Protein AF-A0A0W8FZ70-F1 (afdb_monomer_lite)

Structure (mmCIF, N/CA/C/O backbone):
data_AF-A0A0W8FZ70-F1
#
_entry.id   AF-A0A0W8FZ70-F1
#
loop_
_atom_site.group_PDB
_atom_site.id
_atom_site.type_symbol
_atom_site.label_atom_id
_atom_site.label_alt_id
_atom_site.label_comp_id
_atom_site.label_asym_id
_atom_site.label_entity_id
_atom_site.label_seq_id
_atom_site.pdbx_PDB_ins_code
_atom_site.Cartn_x
_atom_site.Cartn_y
_atom_site.Cartn_z
_atom_site.occupancy
_atom_site.B_iso_or_equiv
_atom_site.auth_seq_id
_atom_site.auth_comp_id
_atom_site.auth_asym_id
_atom_site.auth_atom_id
_atom_site.pdbx_PDB_model_num
ATOM 1 N N . MET A 1 1 ? 8.382 -4.939 -7.064 1.00 56.34 1 MET A N 1
ATOM 2 C CA . MET A 1 1 ? 8.765 -4.593 -5.672 1.00 56.34 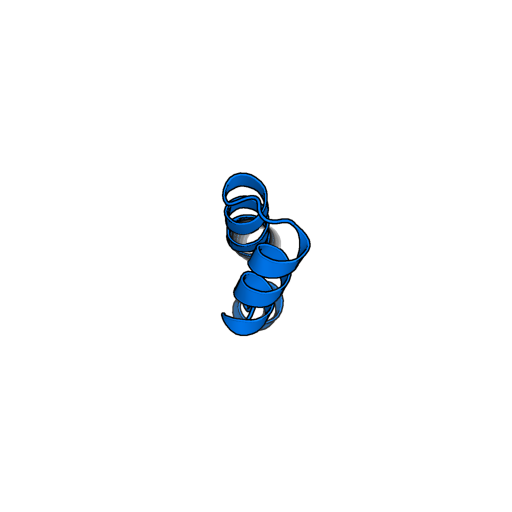1 MET A CA 1
ATOM 3 C C . MET A 1 1 ? 7.966 -3.424 -5.086 1.00 56.34 1 MET A C 1
ATOM 5 O O . MET A 1 1 ? 7.659 -3.485 -3.906 1.00 56.34 1 MET A O 1
ATOM 9 N N . LEU A 1 2 ? 7.557 -2.416 -5.872 1.00 60.62 2 LEU A N 1
ATOM 10 C CA . LE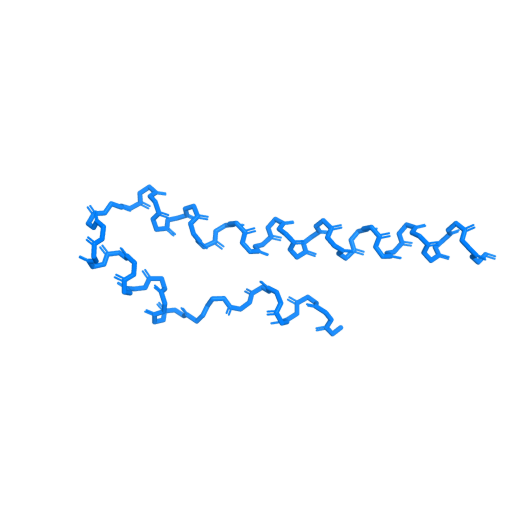U A 1 2 ? 6.716 -1.290 -5.405 1.00 60.62 2 LEU A CA 1
ATOM 11 C C . LEU A 1 2 ? 5.385 -1.705 -4.747 1.00 60.62 2 LEU A C 1
ATOM 13 O O . LEU A 1 2 ? 4.955 -1.083 -3.780 1.00 60.62 2 LEU A O 1
ATOM 17 N N . PHE A 1 3 ? 4.766 -2.784 -5.228 1.00 62.06 3 PHE A N 1
ATOM 18 C CA . PHE A 1 3 ? 3.484 -3.268 -4.714 1.00 62.06 3 PHE A CA 1
ATOM 19 C C . PHE A 1 3 ? 3.534 -3.650 -3.223 1.00 62.06 3 PHE A C 1
ATOM 21 O O . PHE A 1 3 ? 2.653 -3.263 -2.469 1.00 62.06 3 PHE A O 1
ATOM 28 N N . SER A 1 4 ? 4.590 -4.329 -2.761 1.00 58.75 4 SER A N 1
ATOM 29 C CA . SER A 1 4 ? 4.705 -4.771 -1.361 1.00 58.75 4 SER A CA 1
ATOM 30 C C . SER A 1 4 ? 4.916 -3.632 -0.359 1.00 58.75 4 SER A C 1
ATOM 32 O O . SER A 1 4 ? 4.542 -3.785 0.798 1.00 58.75 4 SER A O 1
ATOM 34 N N . LEU A 1 5 ? 5.496 -2.501 -0.781 1.00 63.00 5 LEU A N 1
ATOM 35 C CA . LEU A 1 5 ? 5.677 -1.314 0.069 1.00 63.00 5 LEU A CA 1
ATOM 36 C C . LEU A 1 5 ? 4.364 -0.544 0.265 1.00 63.00 5 LEU A C 1
ATOM 38 O O . LEU A 1 5 ? 4.116 -0.018 1.343 1.00 63.00 5 LEU A O 1
ATOM 42 N N . LEU A 1 6 ? 3.522 -0.493 -0.771 1.00 65.06 6 LEU A N 1
ATOM 43 C CA . LEU A 1 6 ? 2.250 0.238 -0.755 1.00 65.06 6 LEU A CA 1
ATOM 44 C C . LEU A 1 6 ? 1.084 -0.606 -0.221 1.00 65.06 6 LEU A C 1
ATOM 46 O O . LEU A 1 6 ? 0.139 -0.063 0.342 1.00 65.06 6 LEU A O 1
ATOM 50 N N . HIS A 1 7 ? 1.147 -1.928 -0.393 1.00 67.81 7 HIS A N 1
ATOM 51 C CA . HIS A 1 7 ? 0.071 -2.851 -0.037 1.00 67.81 7 HIS A CA 1
ATOM 52 C C . HIS A 1 7 ? 0.129 -3.351 1.406 1.00 67.81 7 HIS A C 1
ATOM 54 O O . HIS A 1 7 ? -0.763 -4.092 1.772 1.00 67.81 7 HIS A O 1
ATOM 60 N N . ASN A 1 8 ? 1.139 -3.048 2.224 1.00 60.91 8 ASN A N 1
ATOM 61 C CA . ASN A 1 8 ? 1.283 -3.719 3.522 1.00 60.91 8 ASN A CA 1
ATOM 62 C C . ASN A 1 8 ? 0.751 -2.878 4.702 1.00 60.91 8 ASN A C 1
ATOM 64 O O . ASN A 1 8 ? 1.559 -2.311 5.440 1.00 60.91 8 ASN A O 1
ATOM 68 N N . PRO A 1 9 ? -0.579 -2.789 4.943 1.00 68.19 9 PRO A N 1
ATOM 69 C CA . PRO A 1 9 ? -1.063 -2.572 6.287 1.00 68.19 9 PRO A CA 1
ATOM 70 C C . PRO A 1 9 ? -0.866 -3.890 7.040 1.00 68.19 9 PRO A C 1
ATOM 72 O O . PRO A 1 9 ? -1.471 -4.916 6.721 1.00 68.19 9 PRO A O 1
ATOM 75 N N . CYS A 1 10 ? -0.007 -3.889 8.053 1.00 71.06 10 CYS A N 1
ATOM 76 C CA . CYS A 1 10 ? 0.081 -5.041 8.932 1.00 71.06 10 CYS A CA 1
ATOM 77 C C . CYS A 1 10 ? -1.264 -5.226 9.656 1.00 71.06 10 CYS A C 1
ATOM 79 O O . CYS A 1 10 ? -1.967 -4.262 9.968 1.00 71.06 10 CYS A O 1
ATOM 81 N N . SER A 1 11 ? -1.644 -6.480 9.919 1.00 70.44 11 SER A N 1
ATOM 82 C CA . SER A 1 11 ? -2.913 -6.824 10.587 1.00 70.44 11 SER A CA 1
ATOM 83 C C . SER A 1 11 ? -3.108 -6.054 11.907 1.00 70.44 11 SER A C 1
ATOM 85 O O . SER A 1 11 ? -4.221 -5.683 12.272 1.00 70.44 11 SER A O 1
ATOM 87 N N . THR A 1 12 ? -2.006 -5.700 12.574 1.00 79.31 12 THR A N 1
ATOM 88 C CA . THR A 1 12 ? -1.982 -4.858 13.774 1.00 79.31 12 THR A CA 1
ATOM 89 C C . THR A 1 12 ? -2.450 -3.420 13.526 1.00 79.31 12 THR A C 1
ATOM 91 O O . THR A 1 12 ? -3.154 -2.875 14.369 1.00 79.31 12 THR A O 1
ATOM 94 N N . THR A 1 13 ? -2.149 -2.808 12.377 1.00 82.44 13 THR A N 1
ATOM 95 C CA . THR A 1 13 ? -2.664 -1.477 12.010 1.00 82.44 13 THR A CA 1
ATOM 96 C C . THR A 1 13 ? -4.176 -1.506 11.812 1.00 82.44 13 THR A C 1
ATOM 98 O O . THR A 1 13 ? -4.884 -0.645 12.331 1.00 82.44 13 THR A O 1
ATOM 101 N N . ILE A 1 14 ? -4.686 -2.526 11.119 1.00 80.06 14 ILE A N 1
ATOM 102 C CA . ILE A 1 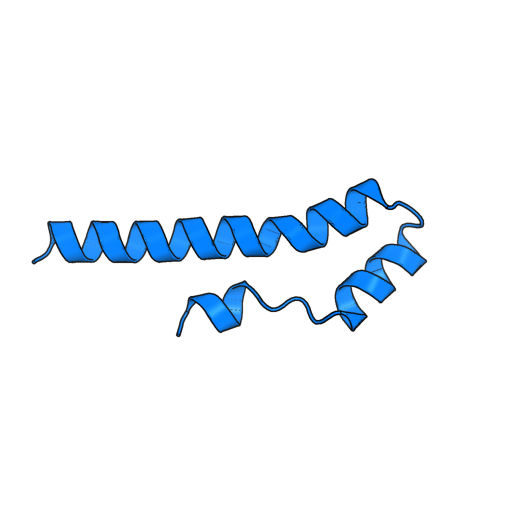14 ? -6.128 -2.711 10.901 1.00 80.06 14 ILE A CA 1
ATOM 103 C C . ILE A 1 14 ? -6.835 -2.941 12.245 1.00 80.06 14 ILE A C 1
ATOM 105 O O . ILE A 1 14 ? -7.886 -2.355 12.504 1.00 80.06 14 ILE A O 1
ATOM 109 N N . TYR A 1 15 ? -6.222 -3.734 13.128 1.00 78.38 15 TYR A N 1
ATOM 110 C CA . TYR A 1 15 ? -6.739 -4.005 14.465 1.00 78.38 15 TYR A CA 1
ATOM 111 C C . TYR A 1 15 ? -6.786 -2.751 15.353 1.00 78.38 15 TYR A C 1
ATOM 113 O O . TYR A 1 15 ? -7.781 -2.529 16.042 1.00 78.38 15 TYR A O 1
ATOM 121 N N . THR A 1 16 ? -5.768 -1.886 15.298 1.00 82.56 16 THR A N 1
ATOM 122 C CA . THR A 1 16 ? -5.774 -0.598 16.012 1.00 82.56 16 THR A CA 1
ATOM 123 C C . THR A 1 16 ? -6.872 0.330 15.494 1.00 82.56 16 THR A C 1
ATOM 125 O O . THR A 1 16 ? -7.637 0.863 16.292 1.00 82.56 16 THR A O 1
ATOM 128 N N . ILE A 1 17 ? -7.017 0.473 14.171 1.00 81.62 17 ILE A N 1
ATOM 129 C CA . ILE A 1 17 ? -8.076 1.302 13.564 1.00 81.62 17 ILE A CA 1
ATOM 130 C C . ILE A 1 17 ? -9.460 0.796 13.977 1.00 81.62 17 ILE A C 1
ATOM 132 O O . ILE A 1 17 ? -10.344 1.589 14.305 1.00 81.62 17 ILE A O 1
ATOM 136 N N . TYR A 1 18 ? -9.646 -0.525 13.996 1.00 79.06 18 TYR A N 1
ATOM 137 C CA . TYR A 1 18 ? -10.884 -1.143 14.451 1.00 79.06 18 TYR A CA 1
ATOM 138 C C . TYR A 1 18 ? -11.203 -0.811 15.913 1.00 79.06 18 TYR A C 1
ATOM 140 O O . TYR A 1 18 ? -12.338 -0.448 16.216 1.00 79.06 18 TYR A O 1
ATOM 148 N N . LYS A 1 19 ? -10.207 -0.878 16.804 1.00 79.88 19 LYS A N 1
ATOM 149 C CA . LYS A 1 19 ? -10.374 -0.546 18.225 1.00 79.88 19 LYS A CA 1
ATOM 150 C C . LYS A 1 19 ? -10.701 0.931 18.460 1.00 79.88 19 LYS A C 1
ATOM 152 O O . LYS A 1 19 ? -11.571 1.222 19.270 1.00 79.88 19 LYS A O 1
ATOM 157 N N . GLU A 1 20 ? -10.018 1.831 17.753 1.00 82.62 20 GLU A N 1
ATOM 158 C CA . GLU A 1 20 ? -10.156 3.288 17.913 1.00 82.62 20 GLU A CA 1
ATOM 159 C C . GLU A 1 20 ? -11.435 3.836 17.270 1.00 82.62 20 GLU A C 1
ATOM 161 O O . GLU A 1 20 ? -12.091 4.717 17.814 1.00 82.62 20 GLU A O 1
ATOM 166 N N . THR A 1 21 ? -11.829 3.304 16.110 1.00 80.81 21 THR A N 1
ATOM 167 C CA . THR A 1 21 ? -13.008 3.802 15.377 1.00 80.81 21 THR A CA 1
ATOM 168 C C . THR A 1 21 ? -14.282 3.027 15.736 1.00 80.81 21 THR A C 1
ATOM 170 O O . THR A 1 21 ? -15.385 3.499 15.467 1.00 80.81 21 THR A O 1
ATOM 173 N N . HIS A 1 22 ? -14.155 1.816 16.300 1.00 76.25 22 HIS A N 1
ATOM 174 C CA . HIS A 1 22 ? -15.257 0.890 16.609 1.00 76.25 22 HIS A CA 1
ATOM 175 C C . HIS A 1 22 ? -16.242 0.700 15.432 1.00 76.25 22 HIS A C 1
ATOM 177 O O . HIS A 1 22 ? -17.446 0.494 15.603 1.00 76.25 22 HIS A O 1
ATOM 183 N N . SER A 1 23 ? -15.738 0.808 14.197 1.00 77.06 23 SER A N 1
ATOM 184 C CA . SER A 1 23 ? -16.546 0.799 12.978 1.00 77.06 23 SER A CA 1
ATOM 185 C C . SER A 1 23 ? -15.931 -0.108 11.921 1.00 77.06 23 SER A C 1
ATOM 187 O O . SER A 1 23 ? -14.975 0.251 11.235 1.00 77.06 23 SER A O 1
ATOM 189 N N . TRP A 1 24 ? -16.548 -1.278 11.738 1.00 74.50 24 TRP A N 1
ATOM 190 C CA . TRP A 1 24 ? -16.156 -2.288 10.747 1.00 74.50 24 TRP A CA 1
ATOM 191 C C . TRP A 1 24 ? -16.115 -1.758 9.308 1.00 74.50 24 TRP A C 1
ATOM 193 O O . TRP A 1 24 ? -15.303 -2.218 8.501 1.00 74.50 24 TRP A O 1
ATOM 203 N N . LYS A 1 25 ? -16.974 -0.782 8.978 1.00 74.12 25 LYS A N 1
ATOM 204 C CA . LYS A 1 25 ? -17.017 -0.165 7.643 1.00 74.12 25 LYS A CA 1
ATOM 205 C C . LYS A 1 25 ? -15.715 0.576 7.342 1.00 74.12 25 LYS A C 1
ATOM 207 O O . LYS A 1 25 ? -15.129 0.374 6.284 1.00 74.12 25 LYS A O 1
ATOM 212 N N . TRP A 1 26 ? -15.240 1.377 8.292 1.00 70.56 26 TRP A N 1
ATOM 213 C CA . TRP A 1 26 ? -14.020 2.165 8.135 1.00 70.56 26 TRP A CA 1
ATOM 214 C C . TRP A 1 26 ? -12.761 1.304 8.196 1.00 70.56 26 TRP A C 1
ATOM 216 O O . TRP A 1 26 ? -11.863 1.495 7.385 1.00 70.56 26 TRP A O 1
ATOM 226 N N . THR A 1 27 ? -12.742 0.276 9.046 1.00 79.38 27 THR A N 1
ATOM 227 C CA . THR A 1 27 ? -11.661 -0.721 9.077 1.00 79.38 27 THR A CA 1
ATOM 228 C C . THR A 1 27 ? -11.503 -1.444 7.738 1.00 79.38 27 THR A C 1
ATOM 230 O O . THR A 1 27 ? -10.387 -1.593 7.242 1.00 79.38 27 THR A O 1
ATOM 233 N N . SER A 1 28 ? -12.617 -1.854 7.124 1.00 74.69 28 SER A N 1
ATOM 234 C CA . SER A 1 28 ? -12.595 -2.522 5.817 1.00 74.69 28 SER A CA 1
ATOM 235 C C . SER A 1 28 ? -12.118 -1.576 4.713 1.00 74.69 28 SER A C 1
ATOM 237 O O . SER A 1 28 ? -11.317 -1.971 3.871 1.00 74.69 28 SER A O 1
ATOM 239 N N . ILE A 1 29 ? -12.536 -0.305 4.748 1.00 80.88 29 ILE A N 1
ATOM 240 C CA . ILE A 1 29 ? -12.053 0.724 3.816 1.00 80.88 29 ILE A CA 1
ATOM 241 C C . ILE A 1 29 ? -10.540 0.929 3.965 1.00 80.88 29 ILE A C 1
ATOM 243 O O . ILE A 1 29 ? -9.839 0.932 2.958 1.00 80.88 29 ILE A O 1
ATOM 247 N N . SER A 1 30 ? -10.013 1.026 5.190 1.00 74.44 30 SER A N 1
ATOM 248 C CA . SER A 1 30 ? -8.572 1.178 5.442 1.00 74.44 30 SER A CA 1
ATOM 249 C C . SER A 1 30 ? -7.740 -0.015 4.968 1.00 74.44 30 SER A C 1
ATOM 251 O O . SER A 1 30 ? -6.587 0.169 4.588 1.00 74.44 30 SER A O 1
ATOM 253 N N . ALA A 1 31 ? -8.311 -1.222 4.957 1.00 76.69 31 ALA A N 1
ATOM 254 C CA . ALA A 1 31 ? -7.663 -2.407 4.401 1.00 76.69 31 ALA A CA 1
ATOM 255 C C . ALA A 1 31 ? -7.704 -2.432 2.864 1.00 76.69 31 ALA A C 1
ATOM 257 O O . ALA A 1 31 ? -6.741 -2.851 2.233 1.00 76.69 31 ALA A O 1
ATOM 258 N N . VAL A 1 32 ? -8.799 -1.966 2.254 1.00 79.44 32 VAL A N 1
ATOM 259 C CA . VAL A 1 32 ? -9.022 -2.006 0.797 1.00 79.44 32 VAL A CA 1
ATOM 260 C C . VAL A 1 32 ? -8.313 -0.864 0.058 1.00 79.44 32 VAL A C 1
ATOM 262 O O . VAL A 1 32 ? -7.822 -1.059 -1.055 1.00 79.44 32 VAL A O 1
ATOM 265 N N . LEU A 1 33 ? -8.203 0.316 0.671 1.00 81.00 33 LEU A N 1
ATOM 266 C CA . LEU A 1 33 ? -7.547 1.496 0.096 1.00 81.00 33 LEU A CA 1
ATOM 267 C C . LEU A 1 33 ? -6.108 1.231 -0.413 1.00 81.00 33 LEU A C 1
ATOM 269 O O . LEU A 1 33 ? -5.827 1.559 -1.570 1.00 81.00 33 LEU A O 1
ATOM 273 N N . PRO A 1 34 ? -5.200 0.606 0.371 1.00 78.19 34 PRO A N 1
ATOM 274 C CA . PRO A 1 34 ? -3.842 0.304 -0.089 1.00 78.19 34 PRO A CA 1
ATOM 275 C C . PRO A 1 34 ? -3.802 -0.737 -1.216 1.00 78.19 34 PRO A C 1
ATOM 277 O O . PRO A 1 34 ? -2.897 -0.706 -2.049 1.00 78.19 34 PRO A O 1
ATOM 280 N N . ILE A 1 35 ? -4.802 -1.623 -1.312 1.00 79.62 35 ILE A N 1
ATOM 281 C CA . ILE A 1 35 ? -4.920 -2.586 -2.420 1.00 79.62 35 ILE A CA 1
ATOM 282 C C . ILE A 1 35 ? -5.207 -1.857 -3.730 1.00 79.62 35 ILE A C 1
ATOM 284 O O . ILE A 1 35 ? -4.538 -2.100 -4.736 1.00 79.62 35 ILE A O 1
ATOM 288 N N . ILE A 1 36 ? -6.174 -0.938 -3.702 1.00 83.88 36 ILE A N 1
ATOM 289 C CA . ILE A 1 36 ? -6.555 -0.134 -4.865 1.00 83.88 36 ILE A CA 1
ATOM 290 C C . ILE A 1 36 ? -5.369 0.727 -5.315 1.00 83.88 36 ILE A C 1
ATOM 292 O O . ILE A 1 36 ? -5.018 0.716 -6.493 1.00 83.88 36 ILE A O 1
ATOM 296 N N . LEU A 1 37 ? -4.699 1.407 -4.380 1.00 83.56 37 LEU A N 1
ATOM 297 C CA . LEU A 1 37 ? -3.500 2.200 -4.667 1.00 83.56 37 LEU A CA 1
ATOM 298 C C . LEU A 1 37 ? -2.376 1.353 -5.278 1.00 83.56 37 LEU A C 1
ATOM 300 O O . LEU A 1 37 ? -1.803 1.739 -6.296 1.00 83.56 37 LEU A O 1
ATOM 304 N N . GLY A 1 38 ? -2.094 0.178 -4.710 1.00 82.31 38 GLY A N 1
ATOM 305 C CA . GLY A 1 38 ? -1.095 -0.745 -5.247 1.00 82.31 38 GLY A CA 1
ATOM 306 C C . GLY A 1 38 ? -1.413 -1.190 -6.677 1.00 82.31 38 GLY A C 1
ATOM 307 O O . GLY A 1 38 ? -0.531 -1.165 -7.537 1.00 82.31 38 GLY A O 1
ATOM 308 N N . LEU A 1 39 ? -2.668 -1.548 -6.965 1.00 83.12 39 LEU A N 1
ATOM 309 C CA . LEU A 1 39 ? -3.097 -1.936 -8.312 1.00 83.12 39 LEU A CA 1
ATOM 310 C C . LEU A 1 39 ? -2.981 -0.782 -9.309 1.00 83.12 39 LEU A C 1
ATOM 312 O O . LEU A 1 39 ? -2.423 -0.977 -10.388 1.00 83.12 39 LEU A O 1
ATOM 316 N N . ILE A 1 40 ? -3.444 0.417 -8.942 1.00 87.62 40 ILE A N 1
ATOM 317 C CA . ILE A 1 40 ? -3.383 1.604 -9.805 1.00 87.62 40 ILE A CA 1
ATOM 318 C C . ILE A 1 40 ? -1.935 1.933 -10.162 1.00 87.62 40 ILE A C 1
ATOM 320 O O . ILE A 1 40 ? -1.621 2.089 -11.340 1.00 87.62 40 ILE A O 1
ATOM 324 N N . VAL A 1 41 ? -1.042 1.994 -9.170 1.00 86.38 41 VAL A N 1
ATOM 325 C CA . VAL A 1 41 ? 0.371 2.337 -9.391 1.00 86.38 41 VAL A CA 1
ATOM 326 C C . VA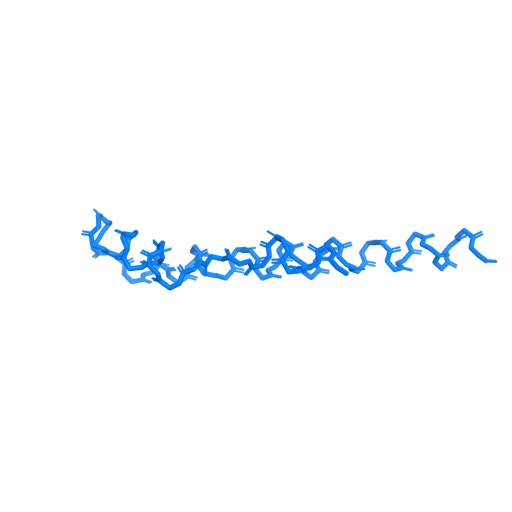L A 1 41 ? 1.049 1.294 -10.274 1.00 86.38 41 VAL A C 1
ATOM 328 O O . VAL A 1 41 ? 1.730 1.650 -11.232 1.00 86.38 41 VAL A O 1
ATOM 331 N N . THR A 1 42 ? 0.838 0.005 -10.003 1.00 85.94 42 THR A N 1
ATOM 332 C CA . THR A 1 42 ? 1.471 -1.065 -10.790 1.00 85.94 42 THR A CA 1
ATOM 333 C C . THR A 1 42 ? 0.941 -1.092 -12.226 1.00 85.94 42 THR A C 1
ATOM 335 O O . THR A 1 42 ? 1.716 -1.277 -13.162 1.00 85.94 42 THR A O 1
ATOM 338 N N . PHE A 1 43 ? -0.359 -0.844 -12.416 1.00 87.00 43 PHE A N 1
ATOM 339 C CA . PHE A 1 43 ? -0.972 -0.729 -13.736 1.00 87.00 43 PHE A CA 1
ATOM 340 C C . PHE A 1 43 ? -0.424 0.472 -14.509 1.00 87.00 43 PHE A C 1
ATOM 342 O O . PHE A 1 43 ? -0.030 0.321 -15.663 1.00 87.00 43 PHE A O 1
ATOM 349 N N . PHE A 1 44 ? -0.329 1.641 -13.871 1.00 89.50 44 PHE A N 1
ATOM 350 C CA . PHE A 1 44 ? 0.239 2.839 -14.489 1.00 89.50 44 PHE A CA 1
ATOM 351 C C . PHE A 1 44 ? 1.696 2.636 -14.890 1.00 89.50 44 PHE A C 1
ATOM 353 O O . PHE A 1 44 ? 2.053 2.932 -16.024 1.00 89.50 44 PHE A O 1
ATOM 360 N N . VAL A 1 45 ? 2.526 2.080 -14.004 1.00 88.94 45 VAL A N 1
ATOM 361 C CA . VAL A 1 45 ? 3.935 1.791 -14.310 1.00 88.94 45 VAL A CA 1
ATOM 362 C C . VAL A 1 45 ? 4.050 0.832 -15.498 1.00 88.94 45 VAL A C 1
ATOM 364 O O . VAL A 1 45 ? 4.842 1.082 -16.403 1.00 88.94 45 VAL A O 1
ATOM 367 N N . ALA A 1 46 ? 3.230 -0.222 -15.545 1.00 88.31 46 ALA A N 1
ATOM 368 C CA . ALA A 1 46 ? 3.211 -1.159 -16.667 1.00 88.31 46 ALA A CA 1
ATOM 369 C C . ALA A 1 46 ? 2.743 -0.503 -17.979 1.00 88.31 46 ALA A C 1
ATOM 371 O O . ALA A 1 46 ? 3.310 -0.781 -19.035 1.00 88.31 46 ALA A O 1
ATOM 372 N N . GLN A 1 47 ? 1.735 0.377 -17.931 1.00 88.19 47 GLN A N 1
ATOM 373 C CA . GLN A 1 47 ? 1.276 1.113 -19.113 1.00 88.19 47 GLN A CA 1
ATOM 374 C C . GLN A 1 47 ? 2.323 2.111 -19.612 1.00 88.19 47 GLN A C 1
ATOM 376 O O . GLN A 1 47 ? 2.571 2.162 -20.811 1.00 88.19 47 GLN A O 1
ATOM 381 N N . VAL A 1 48 ? 2.963 2.863 -18.713 1.00 91.44 48 VAL A N 1
ATOM 382 C CA . VAL A 1 4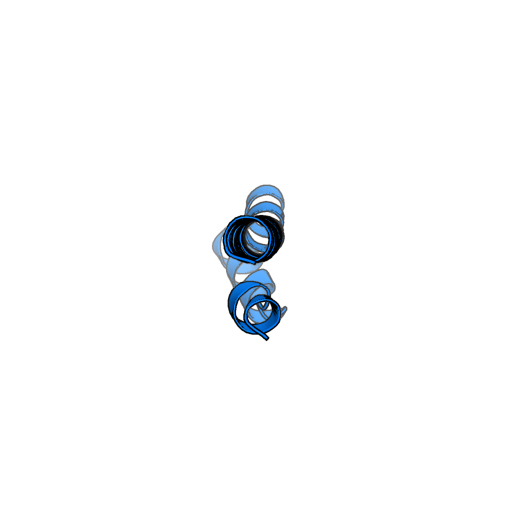8 ? 4.030 3.811 -19.065 1.00 91.44 48 VAL A CA 1
ATOM 383 C C . VAL A 1 48 ? 5.206 3.074 -19.693 1.00 91.44 48 VAL A C 1
ATOM 385 O O . VAL A 1 48 ? 5.678 3.483 -20.747 1.00 91.44 48 VAL A O 1
ATOM 388 N N . TRP A 1 49 ? 5.635 1.952 -19.107 1.00 90.12 49 TRP A N 1
ATOM 389 C CA . TRP A 1 49 ? 6.723 1.155 -19.673 1.00 90.12 49 TRP A CA 1
ATOM 390 C C . TRP A 1 49 ? 6.379 0.625 -21.067 1.00 90.12 49 TRP A C 1
ATOM 392 O O . TRP A 1 49 ? 7.211 0.693 -21.960 1.00 90.12 49 TRP A O 1
ATOM 402 N N . ARG A 1 50 ? 5.139 0.164 -21.278 1.00 87.94 50 ARG A N 1
ATOM 403 C CA . ARG A 1 50 ? 4.668 -0.320 -22.584 1.00 87.94 50 ARG A CA 1
ATOM 404 C C . ARG A 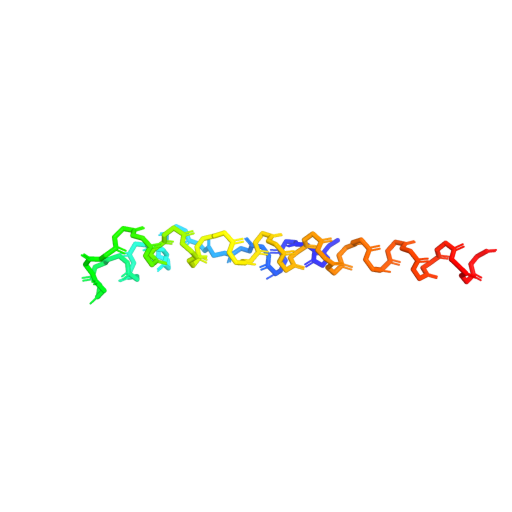1 50 ? 4.505 0.785 -23.633 1.00 87.94 50 ARG A C 1
ATOM 406 O O . ARG A 1 50 ? 4.516 0.483 -24.815 1.00 87.94 50 ARG A O 1
ATOM 413 N N . LEU A 1 51 ? 4.295 2.034 -23.218 1.00 88.31 51 LEU A N 1
ATOM 414 C CA . LEU A 1 51 ? 4.212 3.178 -24.131 1.00 88.31 51 LEU A CA 1
ATOM 415 C C . LEU A 1 51 ? 5.604 3.715 -24.505 1.00 88.31 51 LEU A C 1
ATOM 417 O O . LEU A 1 51 ? 5.764 4.324 -25.556 1.00 88.31 51 LEU A O 1
ATOM 421 N N . VAL A 1 52 ? 6.586 3.525 -23.620 1.00 90.38 52 VAL A N 1
ATOM 422 C CA . VAL A 1 52 ? 7.973 3.976 -23.796 1.00 90.38 52 VAL A CA 1
ATOM 423 C C . VAL A 1 52 ? 8.847 2.925 -24.499 1.00 90.38 52 VAL A C 1
ATOM 425 O O . VAL A 1 52 ? 9.826 3.312 -25.133 1.00 90.38 52 VAL A O 1
ATOM 428 N N . SER A 1 53 ? 8.519 1.628 -24.396 1.00 69.00 53 SER A N 1
ATOM 429 C CA . SER A 1 53 ? 9.202 0.533 -25.112 1.00 69.00 53 SER A CA 1
ATOM 430 C C . SER A 1 53 ? 8.634 0.306 -26.506 1.00 69.00 53 SER A C 1
ATOM 432 O O . SER A 1 53 ? 9.442 0.148 -27.442 1.00 69.00 53 SER A O 1
#

pLDDT: mean 78.11, std 8.97, range [56.34, 91.44]

Organism: NCBI:txid938273

Radius of gyration: 14.49 Å; chains: 1; bounding box: 26×11×43 Å

Secondary structure (DSSP, 8-state):
-HHHHHS---HHHHHHHHHHH--HHHHHHHHHHHHHHHHHHHHHHHHHHHHH-

Foldseek 3Di:
DQLCVQQDPDPVNLVVCCVVVVDPVVSVVVNVVSVVVSVVVVVVVVVVVVVVD

Sequence (53 aa):
MLFSLLHNPCSTTIYTIYKETHSWKWTSISAVLPIILGLIVTFFVAQVWRLVS